Protein AF-A0A2W0CJ36-F1 (afdb_monomer_lite)

Sequence (82 aa):
MKITILYGAVLKFAEGGIRLGKTSKDEESVIANCNEIINEITKKGIKNIEVYISQLEYDENKNCIVADKFIDEYSELLYPVA

Radius of gyration: 13.01 Å; chains: 1; bounding box: 29×24×38 Å

Secondary structure (DSSP, 8-state):
--EEEEEEEEEEETTS-EEEEEEES-HHHHHHHHHHHHHHHHHTT--SEEEEEEEEEEETTTTEE--S-SS-TT-EEEE---

Structure (mmCIF, N/CA/C/O backbone):
data_AF-A0A2W0CJ36-F1
#
_entry.id   AF-A0A2W0CJ36-F1
#
loop_
_atom_site.group_PDB
_atom_site.id
_atom_site.type_symbol
_atom_site.label_atom_id
_atom_site.label_alt_id
_atom_site.label_comp_id
_atom_site.label_asym_id
_atom_site.label_entity_id
_atom_site.label_seq_id
_atom_site.pdbx_PDB_ins_code
_atom_site.Cartn_x
_atom_site.Cartn_y
_atom_site.Cartn_z
_atom_site.occupancy
_atom_site.B_iso_or_equiv
_atom_site.auth_seq_id
_atom_site.auth_comp_id
_atom_site.auth_asym_id
_atom_site.auth_atom_id
_atom_site.pdbx_PDB_model_num
ATOM 1 N N . MET A 1 1 ? 7.039 -4.773 -24.221 1.00 70.44 1 MET A N 1
ATOM 2 C CA . MET A 1 1 ? 6.395 -4.011 -23.130 1.00 70.44 1 MET A CA 1
ATOM 3 C C . MET A 1 1 ? 7.488 -3.694 -22.126 1.00 70.44 1 MET A C 1
ATOM 5 O O . MET A 1 1 ? 8.273 -4.597 -21.857 1.00 70.44 1 MET A O 1
ATOM 9 N N . LYS A 1 2 ? 7.641 -2.440 -21.685 1.00 86.19 2 LYS A N 1
ATOM 10 C CA . LYS A 1 2 ? 8.694 -2.073 -20.727 1.00 86.19 2 LYS A CA 1
ATOM 11 C C . LYS A 1 2 ? 8.046 -1.907 -19.357 1.00 86.19 2 LYS A C 1
ATOM 13 O O . LYS A 1 2 ? 7.387 -0.902 -19.118 1.00 86.19 2 LYS A O 1
ATOM 18 N N . ILE A 1 3 ? 8.185 -2.934 -18.522 1.00 89.38 3 ILE A N 1
ATOM 19 C CA . ILE A 1 3 ? 7.574 -2.990 -17.194 1.00 89.38 3 ILE A CA 1
ATOM 20 C C . ILE A 1 3 ? 8.611 -2.615 -16.144 1.00 89.38 3 ILE A C 1
ATOM 22 O O . ILE A 1 3 ? 9.743 -3.093 -16.186 1.00 89.38 3 ILE A O 1
ATOM 26 N N . THR A 1 4 ? 8.220 -1.734 -15.229 1.00 90.94 4 THR A N 1
ATOM 27 C CA . THR A 1 4 ? 8.981 -1.389 -14.025 1.00 90.94 4 THR A CA 1
ATOM 28 C C . THR A 1 4 ? 8.108 -1.637 -12.804 1.00 90.94 4 THR A C 1
ATOM 30 O O . THR A 1 4 ? 6.909 -1.381 -12.853 1.00 90.94 4 THR A O 1
ATOM 33 N N . ILE A 1 5 ? 8.708 -2.103 -11.712 1.00 90.94 5 ILE A N 1
ATOM 34 C CA . ILE A 1 5 ? 8.018 -2.212 -10.428 1.00 90.94 5 ILE A CA 1
ATOM 35 C C . ILE A 1 5 ? 8.047 -0.855 -9.728 1.00 90.94 5 ILE A C 1
ATOM 37 O O . ILE A 1 5 ? 9.104 -0.236 -9.583 1.00 90.94 5 ILE A O 1
ATOM 41 N N . LEU A 1 6 ? 6.872 -0.391 -9.320 1.00 92.44 6 LEU A N 1
ATOM 42 C CA . LEU A 1 6 ? 6.703 0.716 -8.392 1.00 92.44 6 LEU A CA 1
ATOM 43 C C . LEU A 1 6 ? 6.215 0.168 -7.059 1.00 92.44 6 LEU A C 1
ATOM 45 O O . LEU A 1 6 ? 5.421 -0.761 -7.016 1.00 92.44 6 LEU A O 1
ATOM 49 N N . TYR A 1 7 ? 6.626 0.794 -5.975 1.00 93.19 7 TYR A N 1
ATOM 50 C CA . TYR A 1 7 ? 6.004 0.622 -4.677 1.00 93.19 7 TYR A CA 1
ATOM 51 C C . TYR A 1 7 ? 4.860 1.622 -4.554 1.00 93.19 7 TYR A C 1
ATOM 53 O O . TYR A 1 7 ? 4.979 2.767 -5.002 1.00 93.19 7 TYR A O 1
ATOM 61 N N . GLY A 1 8 ? 3.746 1.207 -3.963 1.00 92.38 8 GLY A N 1
ATOM 62 C CA . GLY A 1 8 ? 2.583 2.054 -3.735 1.00 92.38 8 GLY A CA 1
ATOM 63 C C . GLY A 1 8 ? 2.004 1.859 -2.344 1.00 92.38 8 GLY A C 1
ATOM 64 O O . GLY A 1 8 ? 1.892 0.735 -1.863 1.00 92.38 8 GLY A O 1
ATOM 65 N N . ALA A 1 9 ? 1.611 2.967 -1.719 1.00 93.25 9 ALA A N 1
ATOM 66 C CA . ALA A 1 9 ? 0.812 2.942 -0.502 1.00 93.25 9 ALA A CA 1
ATOM 67 C C . ALA A 1 9 ? -0.641 2.624 -0.871 1.00 93.25 9 ALA A C 1
ATOM 69 O O . ALA A 1 9 ? -1.239 3.352 -1.664 1.00 93.25 9 ALA A O 1
ATOM 70 N N . VAL A 1 10 ? -1.233 1.576 -0.308 1.00 92.56 10 VAL A N 1
ATOM 71 C CA . VAL A 1 10 ? -2.609 1.170 -0.612 1.00 92.56 10 VAL A CA 1
ATOM 72 C C . VAL A 1 10 ? -3.433 1.170 0.663 1.00 92.56 10 VAL A C 1
ATOM 74 O O . VAL A 1 10 ? -3.139 0.455 1.614 1.00 92.56 10 VAL A O 1
ATOM 77 N N . LEU A 1 11 ? -4.482 1.986 0.684 1.00 91.88 11 LEU A N 1
ATOM 78 C CA . LEU A 1 11 ? -5.426 2.059 1.789 1.00 91.88 11 LEU A CA 1
ATOM 79 C C . LEU A 1 11 ? -6.645 1.226 1.439 1.00 91.88 11 LEU A C 1
ATOM 81 O O . LEU A 1 11 ? -7.265 1.453 0.397 1.00 91.88 11 LEU A O 1
ATOM 85 N N . LYS A 1 12 ? -7.028 0.323 2.330 1.00 91.69 12 LYS A N 1
ATOM 86 C CA . LYS A 1 12 ? -8.246 -0.469 2.209 1.00 91.69 12 LYS A CA 1
ATOM 87 C C . LYS A 1 12 ? -9.193 -0.109 3.342 1.00 91.69 12 LYS A C 1
ATOM 89 O O . LYS A 1 12 ? -8.847 -0.196 4.515 1.00 91.69 12 LYS A O 1
ATOM 94 N N . PHE A 1 13 ? -10.390 0.318 2.975 1.00 88.06 13 PHE A N 1
ATOM 95 C CA . PHE A 1 13 ? -11.455 0.669 3.904 1.00 88.06 13 PHE A CA 1
ATOM 96 C C . PHE A 1 13 ? -12.324 -0.566 4.153 1.00 88.06 13 PHE A C 1
ATOM 98 O O . PHE A 1 13 ? -12.566 -1.345 3.228 1.00 88.06 13 PHE A O 1
ATOM 105 N N . ALA A 1 14 ? -12.849 -0.731 5.368 1.00 84.25 14 ALA A N 1
ATOM 106 C CA . ALA A 1 14 ? -13.714 -1.873 5.692 1.00 84.25 14 ALA A CA 1
ATOM 107 C C . ALA A 1 14 ? -14.977 -1.972 4.816 1.00 84.25 14 ALA A C 1
ATOM 109 O O . ALA A 1 14 ? -15.496 -3.064 4.612 1.00 84.25 14 ALA A O 1
ATOM 110 N N . GLU A 1 15 ? -15.440 -0.858 4.243 1.00 82.50 15 GLU A N 1
ATOM 111 C CA . GLU A 1 15 ? -16.572 -0.817 3.304 1.00 82.50 15 GLU A CA 1
ATOM 112 C C . GLU A 1 15 ? -16.219 -1.339 1.892 1.00 82.50 15 GLU A C 1
ATOM 114 O O . GLU A 1 15 ? -17.045 -1.295 0.985 1.00 82.50 15 GLU A O 1
ATOM 119 N N . GLY A 1 16 ? -14.992 -1.833 1.685 1.00 79.50 16 GLY A N 1
ATOM 120 C CA . GLY A 1 16 ? -14.525 -2.405 0.417 1.00 79.50 16 GLY A CA 1
ATOM 121 C C . GLY A 1 16 ? -13.881 -1.396 -0.537 1.00 79.50 16 GLY A C 1
ATOM 122 O O . GLY A 1 16 ? -13.453 -1.772 -1.626 1.00 79.50 16 GLY A O 1
ATOM 123 N N . GLY A 1 17 ? -13.776 -0.125 -0.138 1.00 85.06 17 GLY A N 1
ATOM 124 C CA . GLY A 1 17 ? -13.051 0.892 -0.896 1.00 85.06 17 GLY A CA 1
ATOM 125 C C . GLY A 1 17 ? -11.541 0.658 -0.862 1.00 85.06 17 GLY A C 1
ATOM 126 O O . GLY A 1 17 ? -10.988 0.297 0.177 1.00 85.06 17 GLY A O 1
ATOM 127 N N . ILE A 1 18 ? -10.863 0.915 -1.981 1.00 86.88 18 ILE A N 1
ATOM 128 C CA . ILE A 1 18 ? -9.399 0.951 -2.054 1.00 86.88 18 ILE A CA 1
ATOM 129 C C . ILE A 1 18 ? -8.976 2.324 -2.561 1.00 86.88 18 ILE A C 1
ATOM 131 O O . ILE A 1 18 ? -9.537 2.842 -3.528 1.00 86.88 18 ILE A O 1
ATOM 135 N N . ARG A 1 19 ? -7.971 2.915 -1.919 1.00 88.56 19 ARG A N 1
ATOM 136 C CA . ARG A 1 19 ? -7.334 4.146 -2.376 1.00 88.56 19 ARG A CA 1
ATOM 137 C C . ARG A 1 19 ? -5.840 3.925 -2.521 1.00 88.56 19 ARG A C 1
ATOM 139 O O . ARG A 1 19 ? -5.149 3.654 -1.544 1.00 88.56 19 ARG A O 1
ATOM 146 N N . LEU A 1 20 ? -5.354 4.109 -3.742 1.00 86.81 20 LEU A N 1
ATOM 147 C CA . LEU A 1 20 ? -3.930 4.178 -4.021 1.00 86.81 20 LEU A CA 1
ATOM 148 C C . LEU A 1 20 ? -3.399 5.564 -3.624 1.00 86.81 20 LEU A C 1
ATOM 150 O O . LEU A 1 20 ? -3.959 6.598 -4.000 1.00 86.81 20 LEU A O 1
ATOM 154 N N . GLY A 1 21 ? -2.350 5.568 -2.812 1.00 83.88 21 GLY A N 1
ATOM 155 C CA . GLY A 1 21 ? -1.577 6.735 -2.419 1.00 83.88 21 GLY A CA 1
ATOM 156 C C . GLY A 1 21 ? -0.489 7.063 -3.439 1.00 83.88 21 GLY A C 1
ATOM 157 O O . GLY A 1 21 ? -0.620 6.795 -4.633 1.00 83.88 21 GLY A O 1
ATOM 158 N N . LYS A 1 22 ? 0.603 7.675 -2.974 1.00 86.12 22 LYS A N 1
ATOM 159 C CA . LYS A 1 22 ? 1.752 7.940 -3.844 1.00 86.12 22 LYS A CA 1
ATOM 160 C C . LYS A 1 22 ? 2.449 6.633 -4.223 1.00 86.12 22 LYS A C 1
ATOM 162 O O . LYS A 1 22 ? 2.571 5.725 -3.402 1.00 86.12 22 LYS A O 1
ATOM 167 N N . THR A 1 23 ? 2.943 6.590 -5.456 1.00 90.56 23 THR A N 1
ATOM 168 C CA . THR A 1 23 ? 3.786 5.509 -5.971 1.00 90.56 23 THR A CA 1
ATOM 169 C C . THR A 1 23 ? 5.205 6.011 -6.222 1.00 90.56 23 THR A C 1
ATOM 171 O O . THR A 1 23 ? 5.379 7.142 -6.679 1.00 90.56 23 THR A O 1
ATOM 174 N N . SER A 1 24 ? 6.217 5.184 -5.972 1.00 91.75 24 SER A N 1
ATOM 175 C CA . SER A 1 24 ? 7.631 5.511 -6.197 1.00 91.75 24 SER A CA 1
ATOM 176 C C . SER A 1 24 ? 8.421 4.275 -6.624 1.00 91.75 24 SER A C 1
ATOM 178 O O . SER A 1 24 ? 8.006 3.154 -6.361 1.00 91.75 24 SER A O 1
ATOM 180 N N . LYS A 1 25 ? 9.579 4.470 -7.265 1.00 91.25 25 LYS A N 1
ATOM 181 C CA . LYS A 1 25 ? 10.560 3.387 -7.487 1.00 91.25 25 LYS A CA 1
ATOM 182 C C . LYS A 1 25 ? 11.327 3.031 -6.206 1.00 91.25 25 LYS A C 1
ATOM 184 O O . LYS A 1 25 ? 11.924 1.968 -6.136 1.00 91.25 25 LYS A O 1
ATOM 189 N N . ASP A 1 26 ? 11.317 3.938 -5.235 1.00 91.25 26 ASP A N 1
ATOM 190 C CA . ASP A 1 26 ? 11.990 3.802 -3.950 1.00 91.25 26 ASP A CA 1
ATOM 191 C C . ASP A 1 26 ? 10.990 3.410 -2.858 1.00 91.25 26 ASP A C 1
ATOM 193 O O . ASP A 1 26 ? 10.017 4.131 -2.615 1.00 91.25 26 ASP A O 1
ATOM 197 N N . GLU A 1 27 ? 11.228 2.265 -2.224 1.00 90.19 27 GLU A N 1
ATOM 198 C CA . GLU A 1 27 ? 10.354 1.696 -1.198 1.00 90.19 27 GLU A CA 1
ATOM 199 C C . GLU A 1 27 ? 10.346 2.546 0.079 1.00 90.19 27 GLU A C 1
ATOM 201 O O . GLU A 1 27 ? 9.277 2.823 0.625 1.00 90.19 27 GLU A O 1
ATOM 206 N N . GLU A 1 28 ? 11.507 3.055 0.507 1.00 90.62 28 GLU A N 1
ATOM 207 C CA . GLU A 1 28 ? 11.640 3.877 1.720 1.00 90.62 28 GLU A CA 1
ATOM 208 C C . GLU A 1 28 ? 10.788 5.151 1.646 1.00 90.62 28 GLU A C 1
ATOM 210 O O . GLU A 1 28 ? 10.106 5.521 2.607 1.00 90.62 28 GLU A O 1
ATOM 215 N N . SER A 1 29 ? 10.746 5.789 0.476 1.00 90.00 29 SER A N 1
ATOM 216 C CA . SER A 1 29 ? 9.878 6.940 0.215 1.00 90.00 29 SER A CA 1
ATOM 217 C C . SER A 1 29 ? 8.389 6.613 0.388 1.00 90.00 29 SER A C 1
ATOM 219 O O . SER A 1 29 ? 7.614 7.447 0.868 1.00 90.00 29 SER A O 1
ATOM 221 N N . VAL A 1 30 ? 7.966 5.406 0.003 1.00 92.88 30 VAL A N 1
ATOM 222 C CA . VAL A 1 30 ? 6.574 4.954 0.151 1.00 92.88 30 VAL A CA 1
ATOM 223 C C . VAL A 1 30 ? 6.280 4.575 1.597 1.00 92.88 30 VAL A C 1
ATOM 225 O O . VAL A 1 30 ? 5.209 4.928 2.091 1.00 92.88 30 VAL A O 1
ATOM 228 N N . ILE A 1 31 ? 7.231 3.957 2.303 1.00 91.44 31 ILE A N 1
ATOM 229 C CA . ILE A 1 31 ? 7.143 3.689 3.746 1.00 91.44 31 ILE A CA 1
ATOM 230 C C . ILE A 1 31 ? 6.941 4.996 4.518 1.00 91.44 31 ILE A C 1
ATOM 232 O O . ILE A 1 31 ? 6.026 5.096 5.339 1.00 91.44 31 ILE A O 1
ATOM 236 N N . ALA A 1 32 ? 7.741 6.026 4.231 1.00 91.25 32 ALA A N 1
ATOM 237 C CA . ALA A 1 32 ? 7.592 7.339 4.855 1.00 91.25 32 ALA A CA 1
ATOM 238 C C . ALA A 1 32 ? 6.187 7.914 4.617 1.00 91.25 32 ALA A C 1
ATOM 240 O O . ALA A 1 32 ? 5.537 8.369 5.560 1.00 91.25 32 ALA A O 1
ATOM 241 N N . ASN A 1 33 ? 5.676 7.810 3.387 1.00 90.00 33 ASN A N 1
ATOM 242 C CA . ASN A 1 33 ? 4.329 8.270 3.066 1.00 90.00 33 ASN A CA 1
ATOM 243 C C . ASN A 1 33 ? 3.232 7.453 3.773 1.00 90.00 33 ASN A C 1
ATOM 245 O O . ASN A 1 33 ? 2.262 8.033 4.260 1.00 90.00 33 ASN A O 1
ATOM 249 N N . CYS A 1 34 ? 3.390 6.131 3.883 1.00 91.31 34 CYS A N 1
ATOM 250 C CA . CYS A 1 34 ? 2.480 5.280 4.649 1.00 91.31 34 CYS A CA 1
ATOM 251 C C . CYS A 1 34 ? 2.435 5.708 6.117 1.00 91.31 34 CYS A C 1
ATOM 253 O O . CYS A 1 34 ? 1.353 5.856 6.677 1.00 91.31 34 CYS A O 1
ATOM 255 N N . ASN A 1 35 ? 3.591 5.981 6.724 1.00 91.50 35 ASN A N 1
ATOM 256 C CA . ASN A 1 35 ? 3.674 6.440 8.109 1.00 91.50 35 ASN A CA 1
ATOM 257 C C . ASN A 1 35 ? 2.993 7.801 8.318 1.00 91.50 35 ASN A C 1
ATOM 259 O O . ASN A 1 35 ? 2.320 8.002 9.330 1.00 91.50 35 ASN A O 1
ATOM 263 N N . GLU A 1 36 ? 3.115 8.736 7.373 1.00 90.94 36 GLU A N 1
ATOM 264 C CA . GLU A 1 36 ? 2.371 10.004 7.414 1.00 90.94 36 GLU A CA 1
ATOM 265 C C . GLU A 1 36 ? 0.856 9.767 7.389 1.00 90.94 36 GLU A C 1
ATOM 267 O O . GLU A 1 36 ? 0.129 10.309 8.223 1.00 90.94 36 GLU A O 1
ATOM 272 N N . ILE A 1 37 ? 0.392 8.903 6.485 1.00 89.88 37 ILE A N 1
ATOM 273 C CA . ILE A 1 37 ? -1.019 8.532 6.344 1.00 89.88 37 ILE A CA 1
ATOM 274 C C . ILE A 1 37 ? -1.544 7.873 7.624 1.00 89.88 37 ILE A C 1
ATOM 276 O O . ILE A 1 37 ? -2.587 8.277 8.139 1.00 89.88 37 ILE A O 1
ATOM 280 N N . ILE A 1 38 ? -0.811 6.903 8.175 1.00 90.19 38 ILE A N 1
ATOM 281 C CA . ILE A 1 38 ? -1.152 6.219 9.429 1.00 90.19 38 ILE A CA 1
ATOM 282 C C . ILE A 1 38 ? -1.265 7.233 10.571 1.00 90.19 38 ILE A C 1
ATOM 284 O O . ILE A 1 38 ? -2.232 7.206 11.337 1.00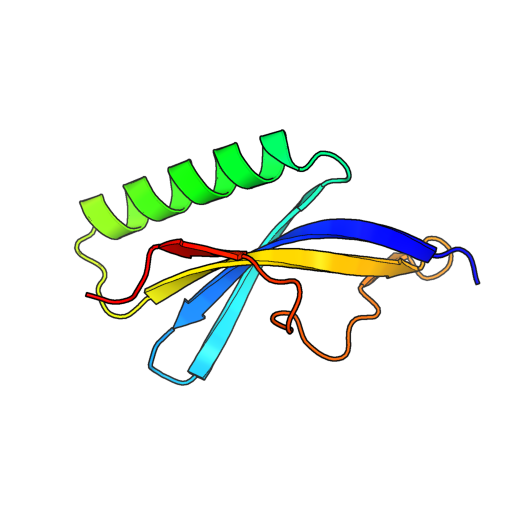 90.19 38 ILE A O 1
ATOM 288 N N . ASN A 1 39 ? -0.318 8.170 10.662 1.00 90.81 39 ASN A N 1
ATOM 289 C CA . ASN A 1 39 ? -0.345 9.234 11.660 1.00 90.81 39 ASN A CA 1
ATOM 290 C C . ASN A 1 39 ? -1.571 10.143 11.503 1.00 90.81 39 ASN A C 1
ATOM 292 O O . ASN A 1 39 ? -2.194 10.504 12.502 1.00 90.81 39 ASN A O 1
ATOM 296 N N . GLU A 1 40 ? -1.940 10.520 10.278 1.00 89.81 40 GLU A N 1
ATOM 297 C CA . GLU A 1 40 ? -3.139 11.324 10.026 1.00 89.81 40 GLU A CA 1
ATOM 298 C C . GLU A 1 40 ? -4.431 10.581 10.380 1.00 89.81 40 GLU A C 1
ATOM 300 O O . GLU A 1 40 ? -5.301 11.155 11.038 1.00 89.81 40 GLU A O 1
ATOM 305 N N . ILE A 1 41 ? -4.554 9.318 9.968 1.00 87.75 41 ILE A N 1
ATOM 306 C CA . ILE A 1 41 ? -5.705 8.447 10.254 1.00 87.75 41 ILE A CA 1
ATOM 307 C C . ILE A 1 41 ? -5.873 8.290 11.765 1.00 87.75 41 ILE A C 1
ATOM 309 O O . ILE A 1 41 ? -6.956 8.544 12.296 1.00 87.75 41 ILE A O 1
ATOM 313 N N . THR A 1 42 ? -4.778 7.976 12.463 1.00 86.88 42 THR A N 1
ATOM 314 C CA . THR A 1 42 ? -4.759 7.811 13.921 1.00 86.88 42 THR A CA 1
ATOM 315 C C . THR A 1 42 ? -5.150 9.109 14.628 1.00 86.88 42 THR A C 1
ATOM 317 O O . THR A 1 42 ? -6.005 9.098 15.511 1.00 86.88 42 THR A O 1
ATOM 320 N N . LYS A 1 43 ? -4.595 10.257 14.210 1.00 89.44 43 LYS A N 1
ATOM 321 C CA . LYS A 1 43 ? -4.936 11.574 14.784 1.00 89.44 43 LYS A CA 1
ATOM 322 C C . LYS A 1 43 ? -6.396 11.958 14.565 1.00 89.44 43 LYS A C 1
ATOM 324 O O . LYS A 1 43 ? -7.000 12.570 15.441 1.00 89.44 43 LYS A O 1
ATOM 329 N N . LYS A 1 44 ? -6.959 11.622 13.403 1.00 87.38 44 LYS A N 1
ATOM 330 C CA . LYS A 1 44 ? -8.366 11.883 13.071 1.00 87.38 44 LYS A CA 1
ATOM 331 C C . LYS A 1 44 ? -9.321 10.872 13.714 1.00 87.38 44 LYS A C 1
ATOM 333 O O . LYS A 1 44 ? -10.530 11.043 13.593 1.00 87.38 44 LYS A O 1
ATOM 338 N N . GLY A 1 45 ? -8.802 9.839 14.384 1.00 83.38 45 GLY A N 1
ATOM 339 C CA . GLY A 1 45 ? -9.604 8.769 14.975 1.00 83.38 45 GLY A CA 1
ATOM 340 C C . GLY A 1 45 ? -10.364 7.952 13.930 1.00 83.38 45 GLY A C 1
ATOM 341 O O . GLY A 1 45 ? -11.416 7.392 14.238 1.00 83.38 45 GLY A O 1
ATOM 342 N N . ILE A 1 46 ? -9.868 7.919 12.689 1.00 82.44 46 ILE A N 1
ATOM 343 C CA . ILE A 1 46 ? -10.489 7.144 11.622 1.00 82.44 46 ILE A CA 1
ATOM 344 C C . ILE A 1 46 ? -10.155 5.678 11.882 1.00 82.44 46 ILE A C 1
ATOM 346 O O . ILE A 1 46 ? -8.994 5.282 11.880 1.00 82.44 46 ILE A O 1
ATOM 350 N N . LYS A 1 47 ? -11.193 4.890 12.139 1.00 81.75 47 LYS A N 1
ATOM 351 C CA . LYS A 1 47 ? -11.094 3.449 12.366 1.00 81.75 47 LYS A CA 1
ATOM 352 C C . LYS A 1 47 ? -11.335 2.688 11.074 1.00 81.75 47 LYS A C 1
ATOM 354 O O . LYS A 1 47 ? -11.769 3.275 10.082 1.00 81.75 47 LYS A O 1
ATOM 359 N N . ASN A 1 48 ? -11.134 1.374 11.115 1.00 87.50 48 ASN A N 1
ATOM 360 C CA . ASN A 1 48 ? -11.532 0.490 10.020 1.00 87.50 48 ASN A CA 1
ATOM 361 C C . ASN A 1 48 ? -10.801 0.751 8.685 1.00 87.50 48 ASN A C 1
ATOM 363 O O . ASN A 1 48 ? -11.396 0.615 7.611 1.00 87.50 48 ASN A O 1
ATOM 367 N N . ILE A 1 49 ? -9.514 1.109 8.754 1.00 89.88 49 ILE A N 1
ATOM 368 C CA . ILE A 1 49 ? -8.629 1.243 7.589 1.00 89.88 49 ILE A CA 1
ATOM 369 C C . ILE A 1 49 ? -7.398 0.359 7.770 1.00 89.88 49 ILE A C 1
ATOM 371 O O . ILE A 1 49 ? -6.751 0.402 8.813 1.00 89.88 49 ILE A O 1
ATOM 375 N N . GLU A 1 50 ? -7.067 -0.397 6.729 1.00 92.19 50 GLU A N 1
ATOM 376 C CA . GLU A 1 50 ? -5.811 -1.127 6.587 1.00 92.19 50 GLU A CA 1
ATOM 377 C C . GLU A 1 50 ? -4.884 -0.339 5.651 1.00 92.19 50 GLU A C 1
ATOM 379 O O . GLU A 1 50 ? -5.335 0.190 4.628 1.00 92.19 50 GLU A O 1
ATOM 384 N N . VAL A 1 51 ? -3.596 -0.256 5.981 1.00 92.12 51 VAL A N 1
ATOM 385 C CA . VAL A 1 51 ? -2.582 0.385 5.129 1.00 92.12 51 VAL A CA 1
ATOM 386 C C . VAL A 1 51 ? -1.549 -0.651 4.719 1.00 92.12 51 VAL A C 1
ATOM 388 O O . VAL A 1 51 ? -0.912 -1.264 5.576 1.00 92.12 51 VAL A O 1
ATOM 391 N N . TYR A 1 52 ? -1.375 -0.812 3.412 1.00 93.12 52 TYR A N 1
ATOM 392 C CA . TYR A 1 52 ? -0.437 -1.743 2.802 1.00 93.12 52 TYR A CA 1
ATOM 393 C C . TYR A 1 52 ? 0.632 -1.005 2.001 1.00 93.12 52 TYR A C 1
ATOM 395 O O . TYR A 1 52 ? 0.373 0.054 1.424 1.00 93.12 52 TYR A O 1
ATOM 403 N N . ILE A 1 53 ? 1.801 -1.621 1.891 1.00 93.88 53 ILE A N 1
ATOM 404 C CA . ILE A 1 53 ? 2.744 -1.376 0.801 1.00 93.88 53 ILE A CA 1
ATOM 405 C C . ILE A 1 53 ? 2.545 -2.473 -0.224 1.00 93.88 53 ILE A C 1
ATOM 407 O O . ILE A 1 53 ? 2.356 -3.633 0.125 1.00 93.88 53 ILE A O 1
ATOM 411 N N . SER A 1 54 ? 2.516 -2.119 -1.500 1.00 93.44 54 SER A N 1
ATOM 412 C CA . SER A 1 54 ? 2.318 -3.088 -2.576 1.00 93.44 54 SER A CA 1
ATOM 413 C C . SER A 1 54 ? 3.232 -2.795 -3.749 1.00 93.44 54 SER A C 1
ATOM 415 O O . SER A 1 54 ? 3.5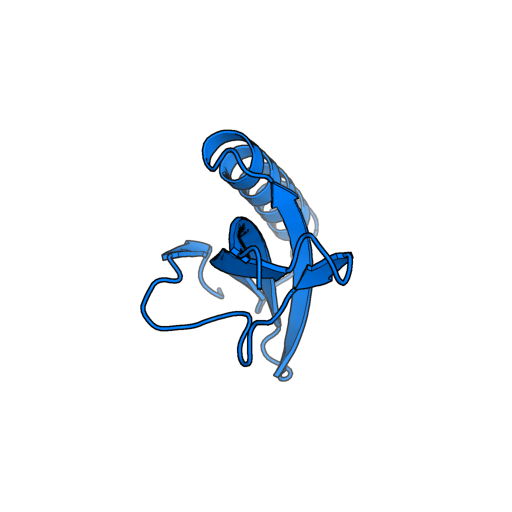19 -1.633 -4.047 1.00 93.44 54 SER A O 1
ATOM 417 N 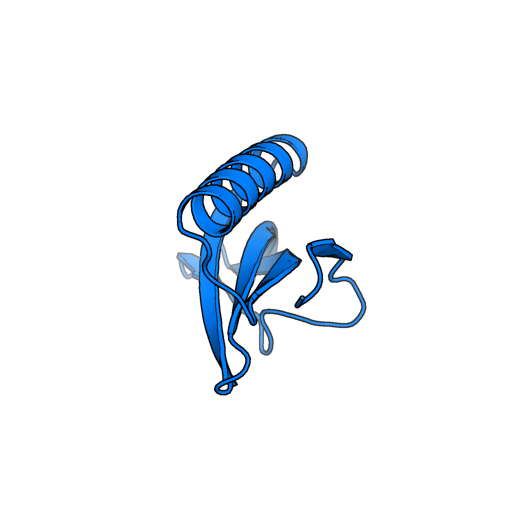N . GLN A 1 55 ? 3.685 -3.860 -4.404 1.00 92.69 55 GLN A N 1
ATOM 418 C CA . GLN A 1 55 ? 4.431 -3.779 -5.651 1.00 92.69 55 GLN A CA 1
ATOM 419 C C . GLN A 1 55 ? 3.439 -3.690 -6.810 1.00 92.69 55 GLN A C 1
ATOM 421 O O . GLN A 1 55 ? 2.487 -4.455 -6.898 1.00 92.69 55 GLN A O 1
ATOM 426 N N . LEU A 1 56 ? 3.637 -2.712 -7.683 1.00 92.06 56 LEU A N 1
ATOM 427 C CA . LEU A 1 56 ? 2.729 -2.367 -8.764 1.00 92.06 56 LEU A CA 1
ATOM 428 C C . LEU A 1 56 ? 3.503 -2.394 -10.071 1.00 92.06 56 LEU A C 1
ATOM 430 O O . LEU A 1 56 ? 4.467 -1.645 -10.256 1.00 92.06 56 LEU A O 1
ATOM 434 N N . GLU A 1 57 ? 3.065 -3.239 -10.995 1.00 91.50 57 GLU A N 1
ATOM 435 C CA . GLU A 1 57 ? 3.616 -3.262 -12.342 1.00 91.50 57 GLU A CA 1
ATOM 436 C C . GLU A 1 57 ? 3.214 -1.984 -13.084 1.00 91.50 57 GLU A C 1
ATOM 438 O O . GLU A 1 57 ? 2.039 -1.631 -13.161 1.00 91.50 57 GLU A O 1
ATOM 443 N N . TYR A 1 58 ? 4.186 -1.266 -13.637 1.00 91.06 58 TYR A N 1
ATOM 444 C CA . TYR A 1 58 ? 3.976 -0.033 -14.390 1.00 91.06 58 TYR A CA 1
ATOM 445 C C . TYR A 1 58 ? 4.506 -0.188 -15.814 1.00 91.06 58 TYR A C 1
ATOM 447 O O . TYR A 1 58 ? 5.690 -0.472 -16.013 1.00 91.06 58 TYR A O 1
ATOM 455 N N . ASP A 1 59 ? 3.643 0.023 -16.809 1.00 92.12 59 ASP A N 1
ATOM 456 C CA . ASP A 1 59 ? 4.027 0.047 -18.222 1.00 92.12 59 ASP A CA 1
ATOM 457 C C . ASP A 1 59 ? 4.505 1.452 -18.595 1.00 92.12 59 ASP A C 1
ATOM 459 O O . ASP A 1 59 ? 3.711 2.381 -18.770 1.00 92.12 59 ASP A O 1
ATOM 463 N N . GLU A 1 60 ? 5.822 1.602 -18.754 1.00 88.44 60 GLU A N 1
ATOM 464 C CA . GLU A 1 60 ? 6.452 2.883 -19.088 1.00 88.44 60 GLU A CA 1
ATOM 465 C C . GLU A 1 60 ? 6.049 3.398 -20.479 1.00 88.44 60 GLU A C 1
ATOM 467 O O . GLU A 1 60 ? 6.082 4.602 -20.718 1.00 88.44 60 GLU A O 1
ATOM 472 N N . ASN A 1 61 ? 5.637 2.522 -21.402 1.00 91.69 61 ASN A N 1
ATOM 473 C CA . ASN A 1 61 ? 5.219 2.949 -22.740 1.00 91.69 61 ASN A CA 1
ATOM 474 C C . ASN A 1 61 ? 3.793 3.509 -22.733 1.00 91.69 61 ASN A C 1
ATOM 476 O O . ASN A 1 61 ? 3.485 4.430 -23.488 1.00 91.69 61 ASN A O 1
ATOM 480 N N . LYS A 1 62 ? 2.915 2.934 -21.903 1.00 90.81 62 LYS A N 1
ATOM 481 C CA . LYS A 1 62 ? 1.510 3.356 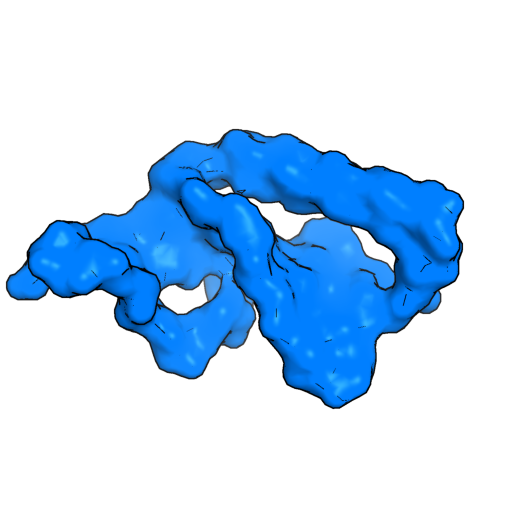-21.769 1.00 90.81 62 LYS A CA 1
ATOM 482 C C . LYS A 1 62 ? 1.296 4.395 -20.671 1.00 90.81 62 LYS A C 1
ATOM 484 O O . LYS A 1 62 ? 0.227 4.994 -20.614 1.00 90.81 62 LYS A O 1
ATOM 489 N N . ASN A 1 63 ? 2.310 4.617 -19.837 1.00 87.94 63 ASN A N 1
ATOM 490 C CA . ASN A 1 63 ? 2.265 5.466 -18.653 1.00 87.94 63 ASN A CA 1
ATOM 491 C C . ASN A 1 63 ? 1.113 5.111 -17.702 1.00 87.94 63 ASN A C 1
ATOM 493 O O . ASN A 1 63 ? 0.376 5.984 -17.243 1.00 87.94 63 ASN A O 1
ATOM 497 N N . CYS A 1 64 ? 0.934 3.819 -17.422 1.00 88.50 64 CYS A N 1
ATOM 498 C CA . CYS A 1 64 ? -0.116 3.348 -16.527 1.00 88.50 64 CYS A CA 1
ATOM 499 C C . CYS A 1 64 ? 0.332 2.165 -15.668 1.00 88.50 64 CYS A C 1
ATOM 501 O O . CYS A 1 64 ? 1.219 1.397 -16.042 1.00 88.50 64 CYS A O 1
ATOM 503 N N . ILE A 1 65 ? -0.312 2.025 -14.508 1.00 87.31 65 ILE A N 1
ATOM 504 C CA . ILE A 1 65 ? -0.205 0.825 -13.678 1.00 87.31 65 ILE A CA 1
ATOM 505 C C . ILE A 1 65 ? -0.991 -0.291 -14.368 1.00 87.31 65 ILE A C 1
ATOM 507 O O . ILE A 1 65 ? -2.134 -0.093 -14.781 1.00 87.31 65 ILE A O 1
ATOM 511 N N . VAL A 1 66 ? -0.361 -1.451 -14.494 1.00 85.94 66 VAL A N 1
ATOM 512 C CA . VAL A 1 66 ? -0.887 -2.666 -15.113 1.00 85.94 66 VAL A CA 1
ATOM 513 C C . VAL A 1 66 ? -0.937 -3.749 -14.041 1.00 85.94 66 VAL A C 1
ATOM 515 O O . VAL A 1 66 ? -0.257 -4.757 -14.128 1.00 85.94 66 VAL A O 1
ATOM 518 N N . ALA A 1 67 ? -1.709 -3.505 -12.987 1.00 77.06 67 ALA A N 1
ATOM 519 C CA . ALA A 1 67 ? -1.922 -4.471 -11.920 1.00 77.06 67 ALA A CA 1
ATOM 520 C C . ALA A 1 67 ? -3.410 -4.831 -11.868 1.00 77.06 67 ALA A C 1
ATOM 522 O O . ALA A 1 67 ? -4.258 -3.942 -11.776 1.00 77.06 67 ALA A O 1
ATOM 523 N N . ASP A 1 68 ? -3.727 -6.128 -11.913 1.00 75.88 68 ASP A N 1
ATOM 524 C CA . ASP A 1 68 ? -5.107 -6.618 -11.763 1.00 75.88 68 ASP A CA 1
ATOM 525 C C . ASP A 1 68 ? -5.641 -6.387 -10.342 1.00 75.88 68 ASP A C 1
ATOM 527 O O . ASP A 1 68 ? -6.850 -6.284 -10.116 1.00 75.88 68 ASP A O 1
ATOM 531 N N . LYS A 1 69 ? -4.732 -6.308 -9.365 1.00 82.75 69 LYS A N 1
ATOM 532 C CA . LYS A 1 69 ? -5.021 -6.038 -7.959 1.00 82.75 69 LYS A CA 1
ATOM 533 C C . LYS A 1 69 ? -3.971 -5.086 -7.406 1.00 82.75 69 LYS A C 1
ATOM 535 O O . LYS A 1 69 ? -2.794 -5.222 -7.704 1.00 82.75 69 LYS A O 1
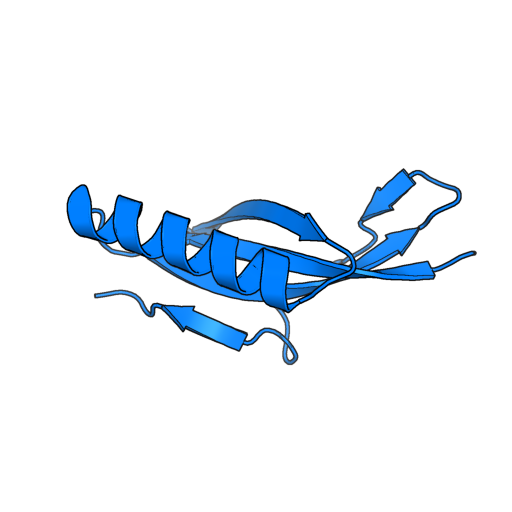ATOM 540 N N . PHE A 1 70 ? -4.402 -4.147 -6.568 1.00 85.94 70 PHE A N 1
ATOM 541 C CA . PHE A 1 70 ? -3.482 -3.284 -5.819 1.00 85.94 70 PHE A CA 1
ATOM 542 C C . PHE A 1 70 ? -2.955 -3.946 -4.545 1.00 85.94 70 PHE A C 1
ATOM 544 O O . PHE A 1 70 ? -1.998 -3.444 -3.978 1.00 85.94 70 PHE A O 1
ATOM 551 N N . ILE A 1 71 ? -3.600 -5.020 -4.081 1.00 87.06 71 ILE A N 1
ATOM 552 C CA . ILE A 1 71 ? -3.186 -5.802 -2.915 1.00 87.06 71 ILE A CA 1
ATOM 553 C C . ILE A 1 71 ? -3.136 -7.266 -3.346 1.00 87.06 71 ILE A C 1
ATOM 555 O O . ILE A 1 71 ? -4.146 -7.803 -3.819 1.00 87.06 71 ILE A O 1
ATOM 559 N N . ASP A 1 72 ? -1.983 -7.899 -3.184 1.00 88.12 72 ASP A N 1
ATOM 560 C CA . ASP A 1 72 ? -1.727 -9.294 -3.523 1.00 88.12 7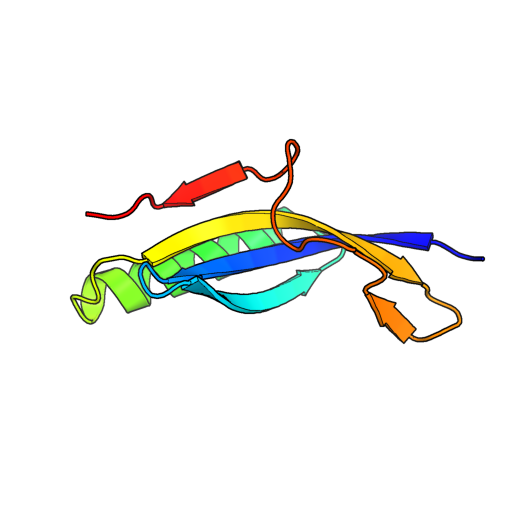2 ASP A CA 1
ATOM 561 C C . ASP A 1 72 ? -0.926 -10.000 -2.413 1.00 88.12 72 ASP A C 1
ATOM 563 O O . ASP A 1 72 ? -0.894 -9.551 -1.268 1.00 88.12 72 ASP A O 1
ATOM 567 N N . GLU A 1 73 ? -0.346 -11.159 -2.724 1.00 86.50 73 GLU A N 1
ATOM 568 C CA . GLU A 1 73 ? 0.445 -11.951 -1.776 1.00 86.50 73 GLU A CA 1
ATOM 569 C C . GLU A 1 73 ? 1.816 -11.343 -1.434 1.00 86.50 73 GLU A C 1
ATOM 571 O O . GLU A 1 73 ? 2.429 -11.751 -0.448 1.00 86.50 73 GLU A O 1
ATOM 576 N N . TYR A 1 74 ? 2.282 -10.363 -2.212 1.00 87.56 74 TYR A N 1
ATOM 577 C CA . TYR A 1 74 ? 3.521 -9.618 -1.986 1.00 87.56 74 TYR A CA 1
ATOM 578 C C . TYR A 1 74 ? 3.283 -8.297 -1.247 1.00 87.56 74 TYR A C 1
ATOM 580 O O . TYR A 1 74 ? 4.239 -7.605 -0.894 1.00 87.56 74 TYR A O 1
ATOM 588 N N . SER A 1 75 ? 2.023 -7.930 -1.009 1.00 90.19 75 SER A N 1
ATOM 589 C CA . SER A 1 75 ? 1.672 -6.746 -0.236 1.00 90.19 75 SER A CA 1
ATOM 590 C C . SER A 1 75 ? 1.986 -6.919 1.250 1.00 90.19 75 SER A C 1
ATOM 592 O O . SER A 1 75 ? 1.535 -7.866 1.894 1.00 90.19 75 SER A O 1
ATOM 594 N N . GLU A 1 76 ? 2.679 -5.941 1.828 1.00 92.19 76 GLU A N 1
ATOM 595 C CA . GLU A 1 76 ? 2.989 -5.905 3.256 1.00 92.19 76 GLU A CA 1
ATOM 596 C C . GLU A 1 76 ? 1.986 -5.022 4.006 1.00 92.19 76 GLU A C 1
ATOM 598 O O . GLU A 1 76 ? 1.783 -3.857 3.661 1.00 92.19 76 GLU A O 1
ATOM 603 N N . LEU A 1 77 ? 1.347 -5.571 5.043 1.00 92.06 77 LEU A N 1
ATOM 604 C CA . LEU A 1 77 ? 0.437 -4.831 5.918 1.00 92.06 77 LEU A CA 1
ATOM 605 C C . LEU A 1 77 ? 1.237 -4.040 6.960 1.00 92.06 77 LEU A C 1
ATOM 607 O O . LEU A 1 77 ? 1.845 -4.629 7.850 1.00 92.06 77 LEU A O 1
ATOM 611 N N . LEU A 1 78 ? 1.166 -2.711 6.899 1.00 89.62 78 LEU A N 1
ATOM 612 C CA . LEU A 1 78 ? 1.840 -1.824 7.852 1.00 89.62 78 LEU A CA 1
ATOM 613 C C . LEU A 1 78 ? 0.953 -1.381 9.014 1.00 89.62 78 LEU A C 1
ATOM 615 O O . LEU A 1 78 ? 1.444 -1.104 10.107 1.00 89.62 78 LEU A O 1
ATOM 619 N N . TYR A 1 79 ? -0.353 -1.274 8.782 1.00 87.06 79 TYR A N 1
ATOM 620 C CA . TYR A 1 79 ? -1.300 -0.835 9.802 1.00 87.06 79 TYR A CA 1
ATOM 621 C C . TYR A 1 79 ? -2.609 -1.609 9.672 1.00 87.06 79 TYR A C 1
ATOM 623 O O . TYR A 1 79 ? -3.288 -1.452 8.654 1.00 87.06 79 TYR A O 1
ATOM 631 N N . PRO A 1 80 ? -2.962 -2.453 10.658 1.00 81.31 80 PRO A N 1
ATOM 632 C CA . PRO A 1 80 ? -4.208 -3.204 10.653 1.00 81.31 80 PRO A CA 1
ATOM 633 C C . PRO A 1 80 ? -5.384 -2.365 11.167 1.00 81.31 80 PRO A C 1
ATOM 635 O O . PRO A 1 80 ? -5.219 -1.405 11.918 1.00 81.31 80 PRO A O 1
ATOM 638 N N . VAL A 1 81 ? -6.592 -2.794 10.813 1.00 69.94 81 VAL A N 1
ATOM 639 C CA . VAL A 1 81 ? -7.850 -2.263 11.358 1.00 69.94 81 VAL A CA 1
ATOM 640 C C . VAL A 1 81 ? -7.930 -2.466 12.877 1.00 69.94 81 VAL A C 1
ATOM 642 O O . VAL A 1 81 ? -7.725 -3.578 13.365 1.00 69.94 81 VAL A O 1
ATOM 645 N N . ALA A 1 82 ? -8.310 -1.403 13.597 1.00 58.22 82 ALA A N 1
ATOM 646 C CA . ALA A 1 82 ? -8.722 -1.396 15.005 1.00 58.22 82 ALA A CA 1
ATOM 647 C C . ALA A 1 82 ? -10.046 -0.635 15.199 1.00 58.22 82 ALA A C 1
ATOM 649 O O . ALA A 1 82 ? -10.347 0.261 14.370 1.00 58.22 82 ALA A O 1
#

Foldseek 3Di:
DDKDKKKWKWKAAQVGDIDIDDIGSDPVVRVVVLVVVVVVCVVVVPFRMWIKIAIWIADPVVRDTDDPDRDDPRIDTPDDGD

pLDDT: mean 87.99, std 5.75, range [58.22, 93.88]

Organism: NCBI:txid59845